Protein AF-A0A841V500-F1 (afdb_monomer_lite)

Sequence (68 aa):
MNSSLNCSESGEAIQKHYHVILHYERVGKAESKFEAMQDTLMGNTVVENAKVTLIEIDTNLPVSLLTE

pLDDT: mean 72.54, std 12.42, range [34.56, 87.94]

Radius of gyration: 17.15 Å; chains: 1; bounding box: 37×23×39 Å

Secondary structure (DSSP, 8-state):
------B-TTS-B---EEEEEEEEEE-PPPSSHHHHHHHHHTT---EEEEEEEEEEE-TTS-------

Structure (mmCIF, N/CA/C/O backbone):
data_AF-A0A841V500-F1
#
_entry.id   AF-A0A841V500-F1
#
loop_
_atom_site.group_PDB
_atom_site.id
_atom_site.type_symbol
_atom_site.label_atom_id
_atom_site.label_alt_id
_atom_site.label_comp_id
_atom_site.label_asym_id
_atom_site.label_entity_id
_atom_site.label_seq_id
_atom_site.pdbx_PDB_ins_code
_atom_site.Cartn_x
_atom_site.Cartn_y
_atom_site.Cartn_z
_atom_site.occupancy
_atom_site.B_iso_or_equiv
_atom_site.auth_seq_id
_atom_site.auth_comp_id
_atom_site.auth_asym_id
_atom_site.auth_atom_id
_atom_site.pdbx_PDB_model_num
ATOM 1 N N . MET A 1 1 ? 16.053 9.195 3.303 1.00 34.56 1 MET A N 1
ATOM 2 C CA . MET A 1 1 ? 15.729 7.855 2.769 1.00 34.56 1 MET A CA 1
ATOM 3 C C . MET A 1 1 ? 16.142 7.851 1.312 1.00 34.56 1 MET A C 1
ATOM 5 O O . MET A 1 1 ? 15.542 8.573 0.532 1.00 34.56 1 MET A O 1
ATOM 9 N N . ASN A 1 2 ? 17.217 7.141 0.972 1.00 36.75 2 ASN A N 1
ATOM 10 C CA . ASN A 1 2 ? 17.700 7.069 -0.404 1.00 36.75 2 ASN A CA 1
ATOM 11 C C . ASN A 1 2 ? 16.871 6.009 -1.132 1.00 36.75 2 ASN A C 1
ATOM 13 O O . ASN A 1 2 ? 17.046 4.819 -0.884 1.00 36.75 2 ASN A O 1
ATOM 17 N N . SER A 1 3 ? 15.934 6.435 -1.976 1.00 47.53 3 SER A N 1
ATOM 18 C CA . SER A 1 3 ? 15.258 5.551 -2.921 1.00 47.53 3 SER A CA 1
ATOM 19 C C . SER A 1 3 ? 16.293 5.062 -3.931 1.00 47.53 3 SER A C 1
ATOM 21 O O . SER A 1 3 ? 16.731 5.827 -4.788 1.00 47.53 3 SER A O 1
ATOM 23 N N . SER A 1 4 ? 16.733 3.814 -3.799 1.00 48.09 4 SER A N 1
ATOM 24 C CA . SER A 1 4 ? 17.569 3.139 -4.790 1.00 48.09 4 SER A CA 1
ATOM 25 C C . SER A 1 4 ? 16.809 3.081 -6.117 1.00 48.09 4 SER A C 1
ATOM 27 O O . SER A 1 4 ? 15.899 2.267 -6.277 1.00 48.09 4 SER A O 1
ATOM 29 N N . LEU A 1 5 ? 17.134 3.991 -7.040 1.00 53.78 5 LEU A N 1
ATOM 30 C CA . LEU A 1 5 ? 16.668 3.917 -8.420 1.00 53.78 5 LEU A CA 1
ATOM 31 C C . LEU A 1 5 ? 17.247 2.637 -9.029 1.00 53.78 5 LEU A C 1
ATOM 33 O O . LEU A 1 5 ? 18.464 2.474 -9.090 1.00 53.78 5 LEU A O 1
ATOM 37 N N . ASN A 1 6 ? 16.379 1.734 -9.476 1.00 60.22 6 ASN A N 1
ATOM 38 C CA . ASN A 1 6 ? 16.803 0.640 -10.336 1.00 60.22 6 ASN A CA 1
ATOM 39 C C . ASN A 1 6 ? 17.105 1.247 -11.710 1.00 60.22 6 ASN A C 1
ATOM 41 O O . ASN A 1 6 ? 16.184 1.650 -12.422 1.00 60.22 6 ASN A O 1
ATOM 45 N N . CYS A 1 7 ? 18.388 1.373 -12.041 1.00 55.38 7 CYS A N 1
ATOM 46 C CA . CYS A 1 7 ? 18.832 1.834 -13.349 1.00 55.38 7 CYS A CA 1
ATOM 47 C C . CYS A 1 7 ? 18.966 0.651 -14.317 1.00 55.38 7 CYS A C 1
ATOM 49 O O . CYS A 1 7 ? 19.302 -0.460 -13.904 1.00 55.38 7 CYS A O 1
ATOM 51 N N . SER A 1 8 ? 18.708 0.891 -15.602 1.00 64.44 8 SER A N 1
ATOM 52 C CA . SER A 1 8 ? 19.030 -0.040 -16.683 1.00 64.44 8 SER A CA 1
ATOM 53 C C . SER A 1 8 ? 20.550 -0.200 -16.817 1.00 64.44 8 SER A C 1
ATOM 55 O O . SER A 1 8 ? 21.320 0.562 -16.230 1.00 64.44 8 SER A O 1
ATOM 57 N N . GLU A 1 9 ? 21.011 -1.153 -17.631 1.00 65.12 9 GLU A N 1
ATOM 58 C CA . GLU A 1 9 ? 22.448 -1.311 -17.921 1.00 65.12 9 GLU A CA 1
ATOM 59 C C . GLU A 1 9 ? 23.074 -0.049 -18.550 1.00 65.12 9 GLU A C 1
ATOM 61 O O . GLU A 1 9 ? 24.276 0.171 -18.416 1.00 65.12 9 GLU A O 1
ATOM 66 N N . SER A 1 10 ? 22.265 0.818 -19.176 1.00 74.06 10 SER A N 1
ATOM 67 C CA . SER A 1 10 ? 22.684 2.120 -19.713 1.00 74.06 10 SER A CA 1
ATOM 68 C C . SER A 1 10 ? 22.654 3.263 -18.689 1.00 74.06 10 SER A C 1
ATOM 70 O O . SER A 1 10 ? 23.005 4.392 -19.026 1.00 74.06 10 SER A O 1
ATOM 72 N N . GLY A 1 11 ? 22.259 2.997 -17.439 1.00 67.31 11 GLY A N 1
ATOM 73 C CA . GLY A 1 11 ? 22.191 3.995 -16.369 1.00 67.31 11 GLY A CA 1
ATOM 74 C C . GLY A 1 11 ? 20.910 4.835 -16.358 1.00 67.31 11 GLY A C 1
ATOM 75 O O . GLY A 1 11 ? 20.776 5.718 -15.511 1.00 67.31 11 GLY A O 1
ATOM 76 N N . GLU A 1 12 ? 19.959 4.563 -17.252 1.00 69.75 12 GLU A N 1
ATOM 77 C CA . GLU A 1 12 ? 18.672 5.259 -17.288 1.00 69.75 12 GLU A CA 1
ATOM 78 C C . GLU A 1 12 ? 17.737 4.740 -16.192 1.00 69.75 12 GLU A C 1
ATOM 80 O O . GLU A 1 12 ? 17.746 3.557 -15.848 1.00 69.75 12 GLU A O 1
ATOM 85 N N . ALA A 1 13 ? 16.910 5.624 -15.631 1.00 68.81 13 ALA A N 1
ATOM 86 C CA . ALA A 1 13 ? 15.917 5.235 -14.639 1.00 68.81 13 ALA A CA 1
ATOM 87 C C . ALA A 1 13 ? 14.911 4.260 -15.265 1.00 68.81 13 ALA A C 1
ATOM 89 O O . ALA A 1 13 ? 14.224 4.612 -16.225 1.00 68.81 13 ALA A O 1
ATOM 90 N N . ILE A 1 14 ? 14.781 3.051 -14.712 1.00 70.69 14 ILE A N 1
ATOM 91 C CA . ILE A 1 14 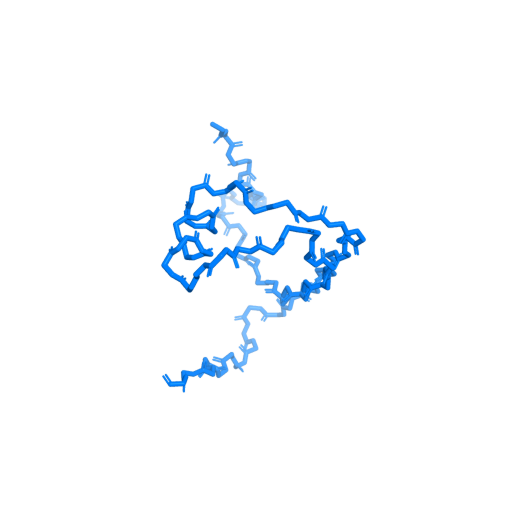? 13.740 2.127 -15.161 1.00 70.69 14 ILE A CA 1
ATOM 92 C C . ILE A 1 14 ? 12.413 2.644 -14.614 1.00 70.69 14 ILE A C 1
ATOM 94 O O . ILE A 1 14 ? 12.120 2.520 -13.421 1.00 70.69 14 ILE A O 1
ATOM 98 N N . GLN A 1 15 ? 11.604 3.232 -15.492 1.00 71.81 15 GLN A N 1
ATOM 99 C CA . GLN A 1 15 ? 10.233 3.579 -15.160 1.00 71.81 15 GLN A CA 1
ATOM 100 C C . GLN A 1 15 ? 9.447 2.278 -14.982 1.00 71.81 15 GLN A C 1
ATOM 102 O O . GLN A 1 15 ? 9.302 1.496 -15.915 1.00 71.81 15 GLN A O 1
ATOM 107 N N . LYS A 1 16 ? 8.975 2.025 -13.762 1.00 78.81 16 LYS A N 1
ATOM 108 C CA . LYS A 1 16 ? 8.108 0.890 -13.445 1.00 78.81 16 LYS A CA 1
ATOM 109 C C . LYS A 1 16 ? 6.763 1.410 -12.983 1.00 78.81 16 LYS A C 1
ATOM 111 O O . LYS A 1 16 ? 6.705 2.284 -12.119 1.00 78.81 16 LYS A O 1
ATOM 116 N N . HIS A 1 17 ? 5.694 0.865 -13.544 1.00 81.38 17 HIS A N 1
ATOM 117 C CA . HIS A 1 17 ? 4.339 1.146 -13.096 1.00 81.38 17 HIS A CA 1
ATOM 118 C C . HIS A 1 17 ? 3.838 -0.023 -12.258 1.00 81.38 17 HIS A C 1
ATOM 120 O O . HIS A 1 17 ? 4.054 -1.187 -12.593 1.00 81.38 17 HIS A O 1
ATOM 126 N N . TYR A 1 18 ? 3.161 0.294 -11.159 1.00 82.44 18 TYR A N 1
ATOM 127 C CA . TYR A 1 18 ? 2.545 -0.703 -10.298 1.00 82.44 18 TYR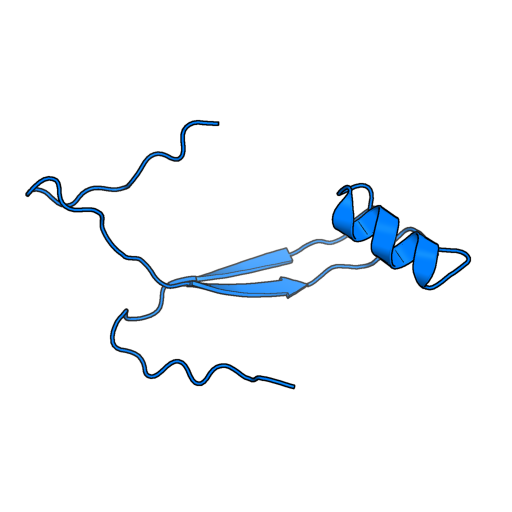 A CA 1
ATOM 128 C C . TYR A 1 18 ? 1.082 -0.357 -10.088 1.00 82.44 18 TYR A C 1
ATOM 130 O O . TYR A 1 18 ? 0.746 0.775 -9.737 1.00 82.44 18 TYR A O 1
ATOM 138 N N . HIS A 1 19 ? 0.218 -1.352 -10.245 1.00 82.50 19 HIS A N 1
ATOM 139 C CA . HIS A 1 19 ? -1.114 -1.302 -9.677 1.00 82.50 19 HIS A CA 1
ATOM 140 C C . HIS A 1 19 ? -1.029 -1.761 -8.218 1.00 82.50 19 HIS A C 1
ATOM 142 O O . HIS A 1 19 ? -0.558 -2.865 -7.927 1.00 82.50 19 HIS A O 1
ATOM 148 N N . VAL A 1 20 ? -1.441 -0.885 -7.303 1.00 84.25 20 VAL A N 1
ATOM 149 C CA . VAL A 1 20 ? -1.351 -1.114 -5.859 1.00 84.25 20 VAL A CA 1
ATOM 150 C C . VAL A 1 20 ? -2.746 -1.373 -5.318 1.00 84.25 20 VAL A C 1
ATOM 152 O O . VAL A 1 20 ? -3.614 -0.508 -5.400 1.00 84.25 20 VAL A O 1
ATOM 155 N N . ILE A 1 21 ? -2.949 -2.551 -4.730 1.00 85.31 21 ILE A N 1
ATOM 156 C CA . ILE A 1 21 ? -4.183 -2.889 -4.021 1.00 85.31 21 ILE A CA 1
ATOM 157 C C . ILE A 1 21 ? -3.862 -2.995 -2.533 1.00 85.31 21 ILE A C 1
ATOM 159 O O . ILE A 1 21 ? -3.046 -3.824 -2.121 1.00 85.31 21 ILE A O 1
ATOM 163 N N . LEU A 1 22 ? -4.518 -2.161 -1.730 1.00 82.56 22 LEU A N 1
ATOM 164 C CA . LEU A 1 22 ? -4.365 -2.124 -0.282 1.00 82.56 22 LEU A CA 1
ATOM 165 C C . LEU A 1 22 ? -5.660 -2.600 0.382 1.00 82.56 22 LEU A C 1
ATOM 167 O O . LEU A 1 22 ? -6.690 -1.941 0.279 1.00 82.56 22 LEU A O 1
ATOM 171 N N . HIS A 1 23 ? -5.589 -3.723 1.093 1.00 80.69 23 HIS A N 1
ATOM 172 C CA . HIS A 1 23 ? -6.649 -4.167 1.996 1.00 80.69 23 HIS A CA 1
ATOM 173 C C . HIS A 1 23 ? -6.178 -3.957 3.425 1.00 80.69 23 HIS A C 1
ATOM 175 O O . HIS A 1 23 ? -5.068 -4.359 3.757 1.00 80.69 23 HIS A O 1
ATOM 181 N N . TYR A 1 24 ? -6.994 -3.340 4.266 1.00 80.62 24 TYR A N 1
ATOM 182 C CA . TYR A 1 24 ? -6.677 -3.166 5.675 1.00 80.62 24 TYR A CA 1
ATOM 183 C C . TYR A 1 24 ? -7.955 -3.079 6.495 1.00 80.62 24 TYR A C 1
ATOM 185 O O . TYR A 1 24 ? -9.011 -2.689 5.992 1.00 80.62 24 TYR A O 1
ATOM 193 N N . GLU A 1 25 ? -7.832 -3.417 7.769 1.00 77.12 25 GLU A N 1
ATOM 194 C CA . GLU A 1 25 ? -8.847 -3.164 8.774 1.00 77.12 25 GLU A CA 1
ATOM 195 C C . GLU A 1 25 ? -8.423 -1.951 9.602 1.00 77.12 25 GLU A C 1
ATOM 197 O O . GLU A 1 25 ? -7.278 -1.837 10.044 1.00 77.12 25 GLU A O 1
ATOM 202 N N . ARG A 1 26 ? -9.337 -0.996 9.781 1.00 70.81 26 ARG A N 1
ATOM 203 C CA . ARG A 1 26 ? -9.067 0.198 10.582 1.00 70.81 26 ARG A CA 1
ATOM 204 C C . ARG A 1 26 ? -9.380 -0.096 12.047 1.00 70.81 26 ARG A C 1
ATOM 206 O O . ARG A 1 26 ? -10.536 -0.329 12.385 1.00 70.81 26 ARG A O 1
ATOM 213 N N . VAL A 1 27 ? -8.369 -0.010 12.907 1.00 66.44 27 VAL A N 1
ATOM 214 C CA . VAL A 1 27 ? -8.480 -0.380 14.333 1.00 66.44 27 VAL A CA 1
ATOM 215 C C . VAL A 1 27 ? -8.963 0.788 15.189 1.00 66.44 27 VAL A C 1
ATOM 217 O O . VAL A 1 27 ? -9.705 0.607 16.151 1.00 66.44 27 VAL A O 1
ATOM 220 N N . GLY A 1 28 ? -8.574 2.012 14.826 1.00 69.44 28 GLY A N 1
ATOM 221 C CA . GLY A 1 28 ? -8.978 3.230 15.526 1.00 69.44 28 GLY A CA 1
ATOM 222 C C . GLY A 1 28 ? -10.236 3.858 14.929 1.00 69.44 28 GLY A C 1
ATOM 223 O O . GLY A 1 28 ? -10.250 4.232 13.750 1.00 69.44 28 GLY A O 1
ATOM 224 N N . LYS A 1 29 ? -11.279 4.044 15.747 1.00 65.75 29 LYS A N 1
ATOM 225 C CA . LYS A 1 29 ? -12.372 4.966 15.413 1.00 65.75 29 LYS A CA 1
ATOM 226 C C . LYS A 1 29 ? -11.881 6.391 15.641 1.00 65.75 29 LYS A C 1
ATOM 228 O O . LYS A 1 29 ? -11.556 6.737 16.767 1.00 65.75 29 LYS A O 1
ATOM 233 N N . ALA A 1 30 ? -11.853 7.195 14.584 1.00 74.56 30 ALA A N 1
ATOM 234 C CA . ALA A 1 30 ? -11.774 8.640 14.755 1.00 74.56 30 ALA A CA 1
ATOM 235 C C . ALA A 1 30 ? -13.132 9.147 15.250 1.00 74.56 30 ALA A C 1
ATOM 237 O O . ALA A 1 30 ? -14.175 8.699 14.759 1.00 74.56 30 ALA A O 1
ATOM 238 N N . GLU A 1 31 ? -13.123 10.083 16.192 1.00 78.62 31 GLU A N 1
ATOM 239 C CA . GLU A 1 31 ? -14.332 10.725 16.707 1.00 78.62 31 GLU A CA 1
ATOM 240 C C . GLU A 1 31 ? -14.967 11.631 15.643 1.00 78.62 31 GLU A C 1
ATOM 242 O O . GLU A 1 31 ? -16.175 11.873 15.653 1.00 78.62 31 GLU A O 1
ATOM 247 N N . SER A 1 32 ? -14.172 12.093 14.668 1.00 82.69 32 SER A N 1
ATOM 248 C CA . SER A 1 32 ? -14.648 12.916 13.556 1.00 82.69 32 SER A CA 1
ATOM 249 C C . SER A 1 32 ? -13.945 12.638 12.222 1.00 82.69 32 SER A C 1
ATOM 251 O O . SER A 1 32 ? -12.848 12.084 12.152 1.00 82.69 32 SER A O 1
ATOM 253 N N . LYS A 1 33 ? -14.564 13.094 11.122 1.00 78.38 33 LYS A N 1
ATOM 254 C CA . LYS A 1 33 ? -13.944 13.076 9.783 1.00 78.38 33 LYS A CA 1
ATOM 255 C C . LYS A 1 33 ? -12.675 13.935 9.709 1.00 7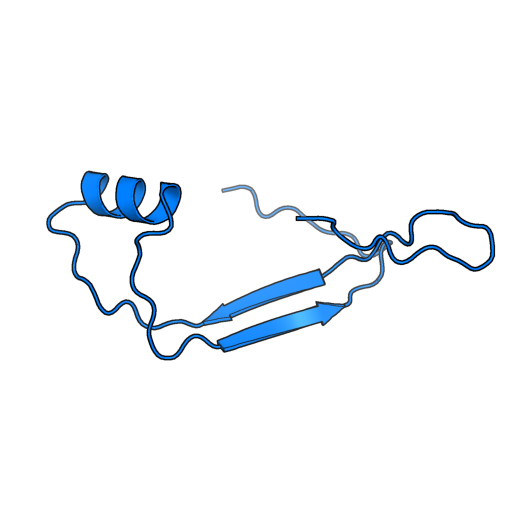8.38 33 LYS A C 1
ATOM 257 O O . LYS A 1 33 ? -11.767 13.594 8.959 1.00 78.38 33 LYS A O 1
ATOM 262 N N . PHE A 1 34 ? -12.621 15.035 10.463 1.00 83.06 34 PHE A N 1
ATOM 263 C CA . PHE A 1 34 ? -11.464 15.931 10.496 1.00 83.06 34 PHE A CA 1
ATOM 264 C C . PHE A 1 34 ? -10.258 15.246 11.145 1.00 83.06 34 PHE A C 1
ATOM 266 O O . PHE A 1 34 ? -9.183 15.209 10.555 1.00 83.06 34 PHE A O 1
ATOM 273 N N . GLU A 1 35 ? -10.473 14.626 12.303 1.00 79.19 35 GLU A N 1
ATOM 274 C CA . GLU A 1 35 ? -9.458 13.838 13.005 1.00 79.19 35 GLU A CA 1
ATOM 275 C C . GLU A 1 35 ? -8.974 12.666 12.141 1.00 79.19 35 GLU A C 1
ATOM 277 O O . GLU A 1 35 ? -7.777 12.511 11.929 1.00 79.19 35 GLU A O 1
ATOM 282 N N . ALA A 1 36 ? -9.895 11.929 11.503 1.00 79.31 36 ALA A N 1
ATOM 283 C CA . ALA A 1 36 ? -9.532 10.860 10.572 1.00 79.31 36 ALA A CA 1
ATOM 284 C C . ALA A 1 36 ? -8.627 11.336 9.423 1.00 79.31 36 ALA A C 1
ATOM 286 O O . ALA A 1 36 ? -7.700 10.623 9.033 1.00 79.31 36 ALA A O 1
ATOM 287 N N . MET A 1 37 ? -8.912 12.512 8.858 1.00 82.38 37 MET A N 1
ATOM 288 C CA . MET A 1 37 ? -8.113 13.099 7.785 1.00 82.38 37 MET A CA 1
ATOM 289 C C . MET A 1 37 ? -6.734 13.523 8.296 1.00 82.38 37 MET A C 1
ATOM 291 O O . MET A 1 37 ? -5.730 13.211 7.659 1.00 82.38 37 MET A O 1
ATOM 295 N N . GLN A 1 38 ? -6.678 14.193 9.448 1.00 81.12 38 GLN A N 1
ATOM 296 C CA . GLN A 1 38 ? -5.426 14.6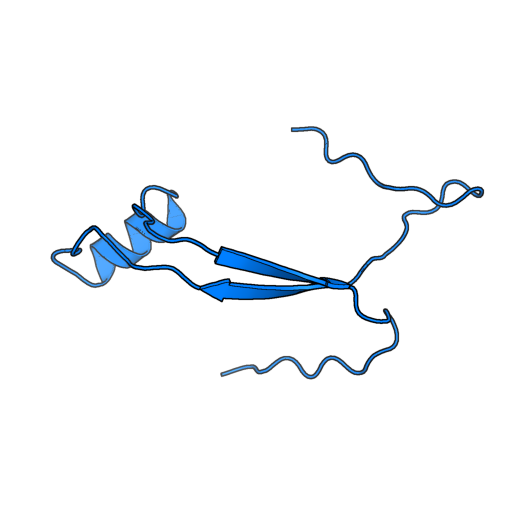22 10.065 1.00 81.12 38 GLN A CA 1
ATOM 297 C C . GLN A 1 38 ? -4.534 13.419 10.403 1.00 81.12 38 GLN A C 1
ATOM 299 O O . GLN A 1 38 ? -3.362 13.411 10.032 1.00 81.12 38 GLN A O 1
ATOM 304 N N . ASP A 1 39 ? -5.088 12.367 11.006 1.00 79.75 39 ASP A N 1
ATOM 305 C CA . ASP A 1 39 ? -4.357 11.137 11.327 1.00 79.75 39 ASP A CA 1
ATOM 306 C C . ASP A 1 39 ? -3.847 10.415 10.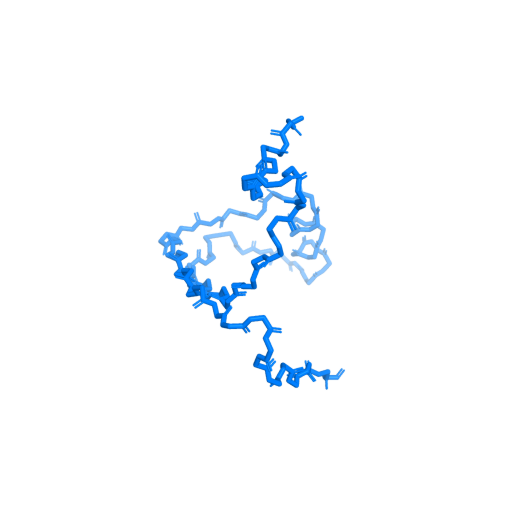082 1.00 79.75 39 ASP A C 1
ATOM 308 O O . ASP A 1 39 ? -2.771 9.817 10.104 1.00 79.75 39 ASP A O 1
ATOM 312 N N . THR A 1 40 ? -4.600 10.457 8.982 1.00 79.00 40 THR A N 1
ATOM 313 C CA . THR A 1 40 ? -4.160 9.881 7.703 1.00 79.00 40 THR A CA 1
ATOM 314 C C . THR A 1 40 ? -2.996 10.6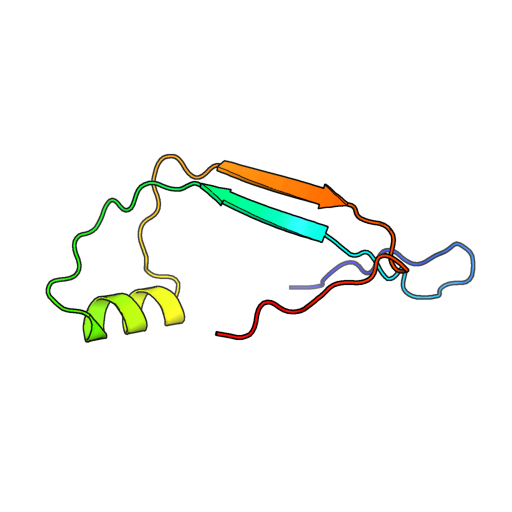86 7.131 1.00 79.00 40 THR A C 1
ATOM 316 O O . THR A 1 40 ? -1.971 10.111 6.771 1.00 79.00 40 THR A O 1
ATOM 319 N N . LEU A 1 41 ? -3.118 12.018 7.098 1.00 80.44 41 LEU A N 1
ATOM 320 C CA . LEU A 1 41 ? -2.084 12.916 6.575 1.00 80.44 41 LEU A CA 1
ATOM 321 C C . LEU A 1 41 ? -0.786 12.857 7.386 1.00 80.44 41 LEU A C 1
ATOM 323 O O . LEU A 1 41 ? 0.297 12.955 6.815 1.00 80.44 41 LEU A O 1
ATOM 327 N N . MET A 1 42 ? -0.888 12.688 8.706 1.00 84.12 42 MET A N 1
ATOM 328 C CA . MET A 1 42 ? 0.274 12.585 9.592 1.00 84.12 42 MET A CA 1
ATOM 329 C C . MET A 1 42 ? 0.847 11.165 9.692 1.00 84.12 42 MET A C 1
ATOM 331 O O . MET A 1 42 ? 1.889 10.984 10.314 1.00 84.12 42 MET A O 1
ATOM 335 N N . GLY A 1 43 ? 0.200 10.160 9.089 1.00 77.56 43 GLY A N 1
ATOM 336 C CA . GLY A 1 43 ? 0.634 8.762 9.174 1.00 77.56 43 GLY A CA 1
ATOM 337 C C . GLY A 1 43 ? 0.371 8.101 10.533 1.00 77.56 43 GLY A C 1
ATOM 338 O O . GLY A 1 43 ? 0.957 7.067 10.833 1.00 77.56 43 GLY A O 1
ATOM 339 N N . ASN A 1 44 ? -0.523 8.672 11.342 1.00 76.38 44 ASN A N 1
ATOM 340 C CA . ASN A 1 44 ? -0.901 8.164 12.664 1.00 76.38 44 ASN A CA 1
ATOM 341 C C . ASN A 1 44 ? -2.051 7.146 12.609 1.00 76.38 44 ASN A C 1
ATOM 343 O O . ASN A 1 44 ? -2.457 6.606 13.636 1.00 76.38 44 ASN A O 1
ATOM 347 N N . THR A 1 45 ? -2.607 6.886 11.423 1.00 73.31 45 THR A N 1
ATOM 348 C CA . THR A 1 45 ? -3.713 5.936 11.265 1.00 73.31 45 THR A CA 1
ATOM 349 C C . THR A 1 45 ? -3.251 4.516 11.585 1.00 73.31 45 THR A C 1
ATOM 351 O O . THR A 1 45 ? -2.435 3.938 10.866 1.00 73.31 45 THR A O 1
ATOM 354 N N . VAL A 1 46 ? -3.810 3.937 12.652 1.00 70.44 46 VAL A N 1
ATOM 355 C CA . VAL A 1 46 ? -3.485 2.572 13.081 1.00 70.44 46 VAL A CA 1
ATOM 356 C C . VAL A 1 46 ? -4.258 1.538 12.257 1.00 70.44 46 VAL A C 1
ATOM 358 O O . VAL A 1 46 ? -5.481 1.387 12.347 1.00 70.44 46 VAL A O 1
ATOM 361 N N . VAL A 1 47 ? -3.456 0.873 11.434 1.00 73.44 47 VAL A N 1
ATOM 362 C CA . VAL A 1 47 ? -3.657 -0.299 10.583 1.00 73.44 47 VAL A CA 1
ATOM 363 C C . VAL A 1 47 ? -3.661 -1.689 11.240 1.00 73.44 47 VAL A C 1
ATOM 365 O O . VAL A 1 47 ? -2.614 -2.018 11.790 1.00 73.44 47 VAL A O 1
ATOM 368 N N . GLU A 1 48 ? -4.670 -2.557 11.127 1.00 68.06 48 GLU A N 1
ATOM 369 C CA . GLU A 1 48 ? -4.476 -4.014 11.329 1.00 68.06 48 GLU A CA 1
ATOM 370 C C . GLU A 1 48 ? -4.792 -4.794 10.054 1.00 68.06 48 GLU A C 1
ATOM 372 O O . GLU A 1 48 ? -5.434 -4.292 9.128 1.00 68.06 48 GLU A O 1
ATOM 377 N N . ASN A 1 49 ? -4.291 -6.032 9.983 1.00 74.31 49 ASN A N 1
ATOM 378 C CA . ASN A 1 49 ? -4.557 -6.964 8.882 1.00 74.31 49 ASN A CA 1
ATOM 379 C C . ASN A 1 49 ? -4.233 -6.388 7.488 1.00 74.31 49 ASN A C 1
ATOM 381 O O . ASN A 1 49 ? -4.853 -6.752 6.488 1.00 74.31 49 ASN A O 1
ATOM 385 N N . ALA A 1 50 ? -3.248 -5.485 7.418 1.00 77.25 50 ALA A N 1
ATOM 386 C CA . ALA A 1 50 ? -2.858 -4.835 6.178 1.00 77.25 50 ALA A CA 1
ATOM 387 C C . ALA A 1 50 ? -2.235 -5.842 5.205 1.00 77.25 50 ALA A C 1
ATOM 389 O O . ALA A 1 50 ? -1.190 -6.438 5.470 1.00 77.25 50 ALA A O 1
ATOM 390 N N . LYS A 1 51 ? -2.859 -5.991 4.040 1.00 83.88 51 LYS A N 1
ATOM 391 C CA . LYS A 1 51 ? -2.354 -6.762 2.912 1.00 83.88 51 LYS A CA 1
ATOM 392 C C . LYS A 1 51 ? -2.151 -5.833 1.725 1.00 83.88 51 LYS A C 1
ATOM 394 O O . LYS A 1 51 ? -3.109 -5.356 1.114 1.00 83.88 51 LYS A O 1
ATOM 399 N N . VAL A 1 52 ? -0.886 -5.629 1.379 1.00 83.94 52 VAL A N 1
ATOM 400 C CA . VAL A 1 52 ? -0.477 -4.926 0.162 1.00 83.94 52 VAL A CA 1
ATOM 401 C C . VAL A 1 52 ? -0.267 -5.954 -0.942 1.00 83.94 52 VAL A C 1
ATOM 403 O O . VAL A 1 52 ? 0.456 -6.931 -0.759 1.00 83.94 52 VAL A O 1
ATOM 406 N N . THR A 1 53 ? -0.898 -5.741 -2.092 1.00 87.94 53 THR A N 1
ATOM 407 C CA . THR A 1 53 ? -0.614 -6.487 -3.323 1.00 87.94 53 THR A CA 1
ATOM 408 C C . THR A 1 53 ? -0.095 -5.513 -4.371 1.00 87.94 53 THR A C 1
ATOM 410 O O . THR A 1 53 ? -0.744 -4.511 -4.665 1.00 87.94 53 THR A O 1
ATOM 413 N N . LEU A 1 54 ? 1.087 -5.811 -4.906 1.00 86.81 54 LEU A N 1
ATOM 414 C CA . LEU A 1 54 ? 1.759 -5.039 -5.946 1.00 86.81 54 LEU A CA 1
ATOM 415 C C . LEU A 1 54 ? 1.722 -5.850 -7.236 1.00 86.81 54 LEU A C 1
ATOM 417 O O . LEU A 1 54 ? 2.194 -6.986 -7.260 1.00 86.81 54 LEU A O 1
ATOM 421 N N . ILE A 1 55 ? 1.168 -5.271 -8.294 1.00 86.50 55 ILE A N 1
ATOM 422 C CA . ILE A 1 55 ? 1.164 -5.867 -9.629 1.00 86.50 55 ILE A CA 1
ATOM 423 C C . ILE A 1 55 ? 1.969 -4.932 -10.523 1.00 86.50 55 ILE A C 1
ATOM 425 O O . ILE A 1 55 ? 1.541 -3.805 -10.763 1.00 86.50 55 ILE A O 1
ATOM 429 N N . GLU A 1 56 ? 3.148 -5.368 -10.971 1.00 86.94 56 GLU A N 1
ATOM 430 C CA . GLU A 1 56 ? 3.916 -4.636 -11.984 1.00 86.94 56 GLU A CA 1
ATOM 431 C C . GLU A 1 56 ? 3.135 -4.676 -13.302 1.00 86.94 56 GLU A C 1
ATOM 433 O O . GLU A 1 56 ? 2.693 -5.742 -13.736 1.00 86.94 56 GLU A O 1
ATOM 438 N N . ILE A 1 57 ? 2.914 -3.509 -13.903 1.00 85.06 57 ILE A N 1
ATOM 439 C CA . ILE A 1 57 ? 2.171 -3.365 -15.156 1.00 85.06 57 ILE A CA 1
ATOM 440 C C . ILE A 1 57 ? 3.057 -2.734 -16.226 1.00 85.06 57 ILE A C 1
ATOM 442 O O . ILE A 1 57 ? 3.966 -1.958 -15.922 1.00 85.06 57 ILE A O 1
ATOM 446 N N . ASP A 1 58 ? 2.767 -3.070 -17.483 1.00 80.50 58 ASP A N 1
ATOM 447 C CA . ASP A 1 58 ? 3.456 -2.502 -18.640 1.00 80.50 58 ASP A CA 1
ATOM 448 C C . ASP A 1 58 ? 3.335 -0.970 -18.635 1.00 80.50 58 ASP A C 1
ATOM 450 O O . ASP A 1 58 ? 2.258 -0.414 -18.399 1.00 80.50 58 ASP A O 1
ATOM 454 N N . THR A 1 59 ? 4.444 -0.278 -18.893 1.00 78.69 59 THR A N 1
ATOM 455 C CA . THR A 1 59 ? 4.492 1.189 -18.880 1.00 78.69 59 THR A CA 1
ATOM 456 C C . THR A 1 59 ? 3.667 1.831 -19.991 1.00 78.69 59 THR A C 1
ATOM 458 O O . THR A 1 59 ? 3.264 2.984 -19.851 1.00 78.69 59 THR A O 1
ATOM 461 N N . ASN A 1 60 ? 3.368 1.085 -21.055 1.00 79.94 60 ASN A N 1
ATOM 462 C CA . ASN A 1 60 ? 2.548 1.504 -22.188 1.00 79.94 60 ASN A CA 1
ATOM 463 C C . ASN A 1 60 ? 1.068 1.137 -22.016 1.00 79.94 60 ASN A C 1
ATOM 465 O O . ASN A 1 60 ? 0.265 1.407 -22.913 1.00 79.94 60 ASN A O 1
ATOM 469 N N . LEU A 1 61 ? 0.684 0.507 -20.898 1.00 76.75 61 LEU A N 1
ATOM 470 C CA . LEU A 1 61 ? -0.717 0.215 -20.625 1.00 76.75 61 LEU A CA 1
ATOM 471 C C . LEU A 1 61 ? -1.496 1.542 -20.527 1.00 76.75 61 LEU A C 1
ATOM 473 O O . LEU A 1 61 ? -1.073 2.436 -19.790 1.00 76.75 61 LEU A O 1
ATOM 477 N N . PRO A 1 62 ? -2.636 1.699 -21.225 1.00 70.44 62 PRO A N 1
ATOM 478 C CA . PRO A 1 62 ? -3.451 2.900 -21.106 1.00 70.44 62 PRO A CA 1
ATOM 479 C C . PRO A 1 62 ? -4.051 2.974 -19.697 1.00 70.44 62 PRO A C 1
ATOM 481 O O . PRO A 1 62 ? -5.058 2.334 -19.394 1.00 70.44 62 PRO A O 1
ATOM 484 N N . VAL A 1 63 ? -3.422 3.751 -18.814 1.00 68.19 63 VAL A N 1
ATOM 485 C CA . VAL A 1 63 ? -3.943 4.015 -17.472 1.00 68.19 63 VAL A CA 1
ATOM 486 C C . VAL A 1 63 ? -4.975 5.131 -17.586 1.00 68.19 63 VAL A C 1
ATOM 488 O O . VAL A 1 63 ? -4.630 6.309 -17.655 1.00 68.19 63 VAL A O 1
ATOM 491 N N . SER A 1 64 ? -6.259 4.774 -17.618 1.00 63.22 64 SER A N 1
ATOM 492 C CA . SER A 1 64 ? -7.312 5.763 -17.389 1.00 63.22 64 SER A CA 1
ATOM 493 C C . SER A 1 64 ? -7.281 6.129 -15.909 1.00 63.22 64 SER A C 1
ATOM 495 O O . SER A 1 64 ? -7.577 5.290 -15.058 1.00 63.22 64 SER A O 1
ATOM 497 N N . LEU A 1 65 ? -6.904 7.365 -15.589 1.00 59.78 65 LEU A N 1
ATOM 498 C CA . LEU A 1 65 ? -7.075 7.894 -14.240 1.00 59.78 65 LEU A CA 1
ATOM 499 C C . LEU A 1 65 ? -8.579 7.910 -13.946 1.00 59.78 65 LEU A C 1
ATOM 501 O O . LEU A 1 65 ? -9.346 8.578 -14.641 1.00 59.78 65 LEU A O 1
ATOM 505 N N . LEU A 1 66 ? -9.011 7.130 -12.956 1.00 59.00 66 LEU A N 1
ATOM 506 C CA . LEU A 1 66 ? -10.345 7.270 -12.384 1.00 59.00 66 LEU A CA 1
ATOM 507 C C . LEU A 1 66 ? -10.332 8.560 -11.561 1.00 59.00 66 LEU A C 1
ATOM 509 O O . LEU A 1 66 ? -9.981 8.560 -10.385 1.00 59.00 66 LEU A O 1
ATOM 513 N N . THR A 1 67 ? -10.604 9.674 -12.231 1.00 44.75 67 THR A N 1
ATOM 514 C CA . THR A 1 67 ? -10.877 10.961 -11.590 1.00 44.75 67 THR A CA 1
ATOM 515 C C . THR A 1 67 ? -12.339 10.943 -11.155 1.00 44.75 67 THR A C 1
ATOM 517 O O . THR A 1 67 ? -13.217 10.880 -12.017 1.00 44.75 67 THR A O 1
ATOM 520 N N . GLU A 1 68 ? -12.585 10.929 -9.843 1.00 40.59 68 GLU A N 1
ATOM 521 C CA . GLU A 1 68 ? -13.886 11.293 -9.257 1.00 40.59 68 GLU A CA 1
ATOM 522 C C . GLU A 1 68 ? -14.075 12.815 -9.256 1.00 40.59 68 GLU A C 1
ATOM 524 O O . GLU A 1 68 ? -13.067 13.538 -9.058 1.00 40.59 68 GLU A O 1
#

Foldseek 3Di:
DDDPFPADPVRHGPDWDKDKDKDWDFPDDDPDPVSVVVCVVVVVGDTDPIDIDIDTDDPPPPDDPPDD